Protein AF-A0A3F3I6U8-F1 (afdb_monomer_lite)

Structure (mmCIF, N/CA/C/O backbone):
data_AF-A0A3F3I6U8-F1
#
_entry.id   AF-A0A3F3I6U8-F1
#
loop_
_atom_site.group_PDB
_atom_site.id
_atom_site.type_symbol
_atom_site.label_atom_id
_atom_site.label_alt_id
_atom_site.label_comp_id
_atom_site.label_asym_id
_atom_site.label_entity_id
_atom_site.label_seq_id
_atom_site.pdbx_PDB_ins_code
_atom_site.Cartn_x
_atom_site.Cartn_y
_atom_site.Cartn_z
_atom_site.occupancy
_atom_site.B_iso_or_equiv
_atom_site.auth_seq_id
_atom_site.auth_comp_id
_atom_site.auth_asym_id
_atom_site.auth_atom_id
_atom_site.pdbx_PDB_model_num
ATOM 1 N N . MET A 1 1 ? 15.589 3.393 4.416 1.00 50.91 1 MET A N 1
ATOM 2 C CA . MET A 1 1 ? 14.785 2.159 4.565 1.00 50.91 1 MET A CA 1
ATOM 3 C C . MET A 1 1 ? 13.681 2.483 5.562 1.00 50.91 1 MET A C 1
ATOM 5 O O . MET A 1 1 ? 14.025 2.899 6.660 1.00 50.91 1 MET A O 1
ATOM 9 N N . LEU A 1 2 ? 12.398 2.435 5.183 1.00 61.88 2 LEU A N 1
ATOM 10 C CA . LEU A 1 2 ? 11.322 2.695 6.153 1.00 61.88 2 LEU A CA 1
ATOM 11 C C . LEU A 1 2 ? 11.394 1.645 7.277 1.00 61.88 2 LEU A C 1
ATOM 13 O O . LEU A 1 2 ? 11.693 0.483 6.975 1.00 61.88 2 LEU A O 1
ATOM 17 N N . PRO A 1 3 ? 11.159 2.022 8.548 1.00 68.69 3 PRO A N 1
ATOM 18 C CA . PRO A 1 3 ? 11.134 1.060 9.641 1.00 68.69 3 PRO A CA 1
ATOM 19 C C . PRO A 1 3 ? 10.100 -0.023 9.329 1.00 68.69 3 PRO A C 1
ATOM 21 O O . PRO A 1 3 ? 9.019 0.260 8.802 1.00 68.69 3 PRO A O 1
ATOM 24 N N . LYS A 1 4 ? 10.447 -1.284 9.610 1.00 73.81 4 LYS A N 1
ATOM 25 C CA . LYS A 1 4 ? 9.502 -2.390 9.445 1.00 73.81 4 LYS A CA 1
ATOM 26 C C . LYS A 1 4 ? 8.290 -2.079 10.319 1.00 73.81 4 LYS A C 1
ATOM 28 O O . LYS A 1 4 ? 8.456 -1.858 11.510 1.00 73.81 4 LYS A O 1
ATOM 33 N N . ARG A 1 5 ? 7.092 -2.062 9.729 1.00 79.81 5 ARG A N 1
ATOM 34 C CA . ARG A 1 5 ? 5.825 -1.901 10.459 1.00 79.81 5 ARG A CA 1
ATOM 35 C C . ARG A 1 5 ? 5.511 -3.187 11.226 1.00 79.81 5 ARG A C 1
ATOM 37 O O . ARG A 1 5 ? 4.661 -3.982 10.828 1.00 79.81 5 ARG A O 1
ATOM 44 N N . ASP A 1 6 ? 6.302 -3.450 12.256 1.00 83.50 6 ASP A N 1
ATOM 45 C CA . ASP A 1 6 ? 6.149 -4.573 13.166 1.00 83.50 6 ASP A CA 1
ATOM 46 C C . ASP A 1 6 ? 5.147 -4.237 14.281 1.00 83.50 6 ASP A C 1
ATOM 48 O O . ASP A 1 6 ? 4.680 -3.106 14.419 1.00 83.50 6 ASP A O 1
ATOM 52 N N . LEU A 1 7 ? 4.786 -5.236 15.087 1.00 84.38 7 LEU A N 1
ATOM 53 C CA . LEU A 1 7 ? 3.811 -5.043 16.163 1.00 84.38 7 LEU A CA 1
ATOM 54 C C . LEU A 1 7 ? 4.282 -4.027 17.212 1.00 84.38 7 LEU A C 1
ATOM 56 O O . LEU A 1 7 ? 3.441 -3.392 17.841 1.00 84.38 7 LEU A O 1
ATOM 60 N N . ASN A 1 8 ? 5.592 -3.864 17.420 1.00 85.88 8 ASN A N 1
ATOM 61 C CA . ASN A 1 8 ? 6.096 -2.886 18.383 1.00 85.88 8 ASN A CA 1
ATOM 62 C C . ASN A 1 8 ? 5.967 -1.463 17.847 1.00 85.88 8 ASN A C 1
ATOM 64 O O . ASN A 1 8 ? 5.520 -0.594 18.589 1.00 85.88 8 ASN A O 1
ATOM 68 N N . PHE A 1 9 ? 6.252 -1.252 16.558 1.00 86.06 9 PHE A N 1
ATOM 69 C CA . PHE A 1 9 ? 5.999 0.019 15.886 1.00 86.06 9 PHE A CA 1
ATOM 70 C C . PHE A 1 9 ? 4.520 0.429 15.978 1.00 86.06 9 PHE A C 1
ATOM 72 O O . PHE A 1 9 ? 4.214 1.534 16.418 1.00 86.06 9 PHE A O 1
ATOM 79 N N . ILE A 1 10 ? 3.598 -0.483 15.644 1.00 86.44 10 ILE A N 1
ATOM 80 C CA . ILE A 1 10 ? 2.147 -0.205 15.608 1.00 86.44 10 ILE A CA 1
ATOM 81 C C . ILE A 1 10 ? 1.604 0.177 16.991 1.00 86.44 10 ILE A C 1
ATOM 83 O O . ILE A 1 10 ? 0.779 1.081 17.105 1.00 86.44 10 ILE A O 1
ATOM 87 N N . LYS A 1 11 ? 2.101 -0.457 18.060 1.00 85.94 11 LYS A N 1
ATOM 88 C CA . LYS A 1 11 ? 1.688 -0.152 19.441 1.00 85.94 11 LYS A CA 1
ATOM 89 C C . LYS A 1 11 ? 1.969 1.292 19.854 1.00 85.94 11 LYS A C 1
ATOM 91 O O . LYS A 1 11 ? 1.230 1.822 20.691 1.00 85.94 11 LYS A O 1
ATOM 96 N N . THR A 1 12 ? 3.049 1.868 19.325 1.00 85.88 12 THR A N 1
ATOM 97 C CA . THR A 1 12 ? 3.542 3.219 19.636 1.00 85.88 12 THR A CA 1
ATOM 98 C C . THR A 1 12 ? 3.125 4.271 18.610 1.00 85.88 12 THR A C 1
ATOM 100 O O . THR A 1 12 ? 3.311 5.458 18.856 1.00 85.88 12 THR A O 1
ATOM 103 N N . ASP A 1 13 ? 2.582 3.848 17.468 1.00 87.62 13 ASP A N 1
ATOM 104 C CA . ASP A 1 13 ? 2.216 4.729 16.362 1.00 87.62 13 ASP A CA 1
ATOM 105 C C . ASP A 1 13 ? 0.889 5.464 16.655 1.00 87.62 13 ASP A C 1
ATOM 107 O O . ASP A 1 13 ? -0.142 4.809 16.857 1.00 87.62 13 ASP A O 1
ATOM 111 N N . PRO A 1 14 ? 0.872 6.814 16.675 1.00 88.38 14 PRO A N 1
ATOM 112 C CA . PRO A 1 14 ? -0.353 7.586 16.881 1.00 88.38 14 PRO A CA 1
ATOM 113 C C . PRO A 1 14 ? -1.364 7.442 15.732 1.00 88.38 14 PRO A C 1
ATOM 115 O O . PRO A 1 14 ? -2.539 7.753 15.922 1.00 88.38 14 PRO A O 1
ATOM 118 N N . GLU A 1 15 ? -0.955 6.950 14.557 1.00 89.62 15 GLU A N 1
ATOM 119 C CA . GLU A 1 15 ? -1.839 6.767 13.395 1.00 89.62 15 GLU A CA 1
ATOM 120 C C . GLU A 1 15 ? -2.591 5.419 13.400 1.00 89.62 15 GLU A C 1
ATOM 122 O O . GLU A 1 15 ? -3.492 5.191 12.580 1.00 89.62 15 GLU A O 1
ATOM 127 N N . THR A 1 16 ? -2.279 4.520 14.340 1.00 90.00 16 THR A N 1
ATOM 128 C CA . THR A 1 16 ? -2.935 3.208 14.468 1.00 90.00 16 THR A CA 1
ATOM 129 C C . THR A 1 16 ? -4.460 3.315 14.630 1.00 90.00 16 THR A C 1
ATOM 131 O O . THR A 1 16 ? -5.168 2.648 13.869 1.00 90.00 16 THR A O 1
ATOM 134 N N . PRO A 1 17 ? -5.016 4.181 15.505 1.00 90.94 17 PRO A N 1
ATOM 135 C CA . PRO A 1 17 ? -6.467 4.348 15.629 1.00 90.94 17 PRO A CA 1
ATOM 136 C C . PRO A 1 17 ? -7.127 4.881 14.352 1.00 90.94 17 PRO A C 1
ATOM 138 O O . PRO A 1 17 ? -8.212 4.435 13.980 1.00 90.94 17 PRO A O 1
ATOM 141 N N . LYS A 1 18 ? -6.460 5.794 13.628 1.00 93.25 18 LYS A N 1
ATOM 142 C CA . LYS A 1 18 ? -6.955 6.281 12.331 1.00 93.25 18 LYS A CA 1
ATOM 143 C C . LYS A 1 18 ? -7.021 5.136 11.322 1.00 93.25 18 LYS A C 1
ATOM 145 O O . LYS A 1 18 ? -8.014 5.002 10.616 1.00 93.25 18 LYS A O 1
ATOM 150 N N . THR A 1 19 ? -6.003 4.277 11.288 1.00 93.56 19 THR A N 1
ATOM 151 C CA . THR A 1 19 ? -5.976 3.108 10.395 1.00 93.56 19 THR A CA 1
ATOM 152 C C . THR A 1 19 ? -7.092 2.117 10.728 1.00 93.56 19 THR A C 1
ATOM 154 O O . THR A 1 19 ? -7.767 1.635 9.822 1.00 93.56 19 THR A O 1
ATOM 157 N N . GLN A 1 20 ? -7.346 1.859 12.014 1.00 93.75 20 GLN A N 1
ATOM 158 C CA . GLN A 1 20 ? -8.480 1.037 12.456 1.00 93.75 20 GLN A CA 1
ATOM 159 C C . GLN A 1 20 ? -9.812 1.627 11.982 1.00 93.75 20 GLN A C 1
ATOM 161 O O . GLN A 1 20 ? -10.639 0.907 11.425 1.00 93.75 20 GLN A O 1
ATOM 166 N N . LEU A 1 21 ? -9.993 2.943 12.127 1.00 94.38 21 LEU A N 1
ATOM 167 C CA . LEU A 1 21 ? -11.195 3.628 11.658 1.00 94.38 21 LEU A CA 1
ATOM 168 C C . LEU A 1 21 ? -11.347 3.544 10.134 1.00 94.38 21 LEU A C 1
ATOM 170 O O . LEU A 1 21 ? -12.452 3.309 9.654 1.00 94.38 21 LEU A O 1
ATOM 174 N N . VAL A 1 22 ? -10.262 3.689 9.369 1.00 95.50 22 VAL A N 1
ATOM 175 C CA . VAL A 1 22 ? -10.278 3.533 7.904 1.00 95.50 22 VAL A CA 1
ATOM 176 C C . VAL A 1 22 ? -10.698 2.118 7.503 1.00 95.50 22 VAL A C 1
ATOM 178 O O . VAL A 1 22 ? -11.512 1.978 6.595 1.00 95.50 22 VAL A O 1
ATOM 181 N N . ILE A 1 23 ? -10.212 1.080 8.192 1.00 94.88 23 ILE A N 1
ATOM 182 C CA . ILE A 1 23 ? -10.617 -0.314 7.939 1.00 94.88 23 ILE A CA 1
ATOM 183 C C . ILE A 1 23 ? -12.121 -0.491 8.191 1.00 94.88 23 ILE A C 1
ATOM 185 O O . ILE A 1 23 ? -12.830 -1.015 7.333 1.00 94.88 23 ILE A O 1
ATOM 189 N N . VAL A 1 24 ? -12.621 -0.015 9.335 1.00 95.81 24 VAL A N 1
ATOM 190 C CA . VAL A 1 24 ? -14.051 -0.093 9.685 1.00 95.81 24 VAL A CA 1
ATOM 191 C C . VAL A 1 24 ? -14.901 0.687 8.681 1.00 95.81 24 VAL A C 1
ATOM 193 O O . VAL A 1 24 ? -15.898 0.174 8.182 1.00 95.81 24 VAL A O 1
ATOM 196 N N . THR A 1 25 ? -14.476 1.898 8.324 1.00 95.75 25 THR A N 1
ATOM 197 C CA . THR A 1 25 ? -15.174 2.753 7.355 1.00 95.75 25 THR A CA 1
ATOM 198 C C . THR A 1 25 ? -15.201 2.103 5.975 1.00 95.75 25 THR A C 1
ATOM 200 O O . THR A 1 25 ? -16.243 2.084 5.331 1.00 95.75 25 THR A O 1
ATOM 203 N N . GLY A 1 26 ? -14.088 1.512 5.534 1.00 94.88 26 GLY A N 1
ATOM 204 C CA . GLY A 1 26 ? -14.013 0.782 4.271 1.00 94.88 26 GLY A CA 1
ATOM 205 C C . GLY A 1 26 ? -14.980 -0.402 4.222 1.00 94.88 26 GLY A C 1
ATOM 206 O O . GLY A 1 26 ? -15.691 -0.563 3.233 1.00 94.88 26 GLY A O 1
ATOM 207 N N . LEU A 1 27 ? -15.074 -1.185 5.303 1.00 94.94 27 LEU A N 1
ATOM 208 C CA . LEU A 1 27 ? -16.040 -2.284 5.402 1.00 94.94 27 LEU A CA 1
ATOM 209 C C . LEU A 1 27 ? -17.492 -1.791 5.366 1.00 94.94 27 LEU A C 1
ATOM 211 O O . LEU A 1 27 ? -18.324 -2.420 4.717 1.00 94.94 27 LEU A O 1
ATOM 215 N N . LEU A 1 28 ? -17.796 -0.655 5.999 1.00 95.31 28 LEU A N 1
ATOM 216 C CA . LEU A 1 28 ? -19.128 -0.045 5.935 1.00 95.31 28 LEU A CA 1
ATOM 217 C C . LEU A 1 28 ? -19.469 0.471 4.533 1.00 95.31 28 LEU A C 1
ATOM 219 O O . LEU A 1 28 ? -20.599 0.305 4.083 1.00 95.31 28 LEU A O 1
ATOM 223 N N . VAL A 1 29 ? -18.504 1.057 3.818 1.00 96.56 29 VAL A N 1
ATOM 224 C CA . VAL A 1 29 ? -18.696 1.466 2.417 1.00 96.56 29 VAL A CA 1
ATOM 225 C C . VAL A 1 29 ? -18.989 0.248 1.540 1.00 96.56 29 VAL A C 1
ATOM 227 O O . VAL A 1 29 ? -19.900 0.297 0.719 1.00 96.56 29 VAL A O 1
ATOM 230 N N . ILE A 1 30 ? -18.275 -0.863 1.746 1.00 95.06 30 ILE A N 1
ATOM 231 C CA . ILE A 1 30 ? -18.553 -2.131 1.057 1.00 95.06 30 ILE A CA 1
ATOM 232 C C . ILE A 1 30 ? -19.970 -2.613 1.399 1.00 95.06 30 ILE A C 1
ATOM 234 O O . ILE A 1 30 ? -20.745 -2.887 0.488 1.00 95.06 30 ILE A O 1
ATOM 238 N N . ALA A 1 31 ? -20.349 -2.629 2.679 1.00 95.06 31 ALA A N 1
ATOM 239 C CA . ALA A 1 31 ? -21.701 -2.997 3.102 1.00 95.06 31 ALA A CA 1
ATOM 240 C C . ALA A 1 31 ? -22.779 -2.156 2.395 1.00 95.06 31 ALA A C 1
ATOM 242 O O . ALA A 1 31 ? -23.771 -2.696 1.914 1.00 95.06 31 ALA A O 1
ATOM 243 N N . ALA A 1 32 ? -22.556 -0.844 2.264 1.00 94.06 32 ALA A N 1
ATOM 244 C CA . ALA A 1 32 ? -23.485 0.070 1.607 1.00 94.06 32 ALA A CA 1
ATOM 245 C C . ALA A 1 32 ? -23.592 -0.158 0.088 1.00 94.06 32 ALA A C 1
ATOM 247 O O . ALA A 1 32 ? -24.684 -0.055 -0.469 1.00 94.06 32 ALA A O 1
ATOM 248 N N . ILE A 1 33 ? -22.485 -0.481 -0.588 1.00 96.56 33 ILE A N 1
ATOM 249 C CA . ILE A 1 33 ? -22.481 -0.755 -2.035 1.00 96.56 33 ILE A CA 1
ATOM 250 C C . ILE A 1 33 ? -23.193 -2.076 -2.339 1.00 96.56 33 ILE A C 1
ATOM 252 O O . ILE A 1 33 ? -23.998 -2.139 -3.264 1.00 96.56 33 ILE A O 1
ATOM 256 N N . PHE A 1 34 ? -22.903 -3.120 -1.562 1.00 94.56 34 PHE A N 1
ATOM 257 C CA . PHE A 1 34 ? -23.463 -4.455 -1.780 1.00 94.56 34 PHE A CA 1
ATOM 258 C C . PHE A 1 34 ? -24.830 -4.659 -1.113 1.00 94.56 34 PHE A C 1
ATOM 260 O O . PHE A 1 34 ? -25.457 -5.686 -1.354 1.00 94.56 34 PHE A O 1
ATOM 267 N N . GLN A 1 35 ? -25.301 -3.686 -0.318 1.00 91.81 35 GLN A N 1
ATOM 268 C CA . GLN A 1 35 ? -26.544 -3.755 0.465 1.00 91.81 35 GLN A CA 1
ATOM 269 C C . GLN A 1 35 ? -26.618 -5.022 1.343 1.00 91.81 35 GLN A C 1
ATOM 271 O O . GLN A 1 35 ? -27.695 -5.548 1.606 1.00 91.81 35 GLN A O 1
ATOM 276 N N . ASP A 1 36 ? -25.460 -5.523 1.780 1.00 90.75 36 ASP A N 1
ATOM 277 C CA . ASP A 1 36 ? -25.336 -6.749 2.566 1.00 90.75 36 ASP A CA 1
ATOM 278 C C . ASP A 1 36 ? -24.989 -6.400 4.018 1.00 90.75 36 ASP A C 1
ATOM 280 O O . ASP A 1 36 ? -23.914 -5.875 4.336 1.00 90.75 36 ASP A O 1
ATOM 284 N N . GLU A 1 37 ? -25.931 -6.714 4.907 1.00 90.38 37 GLU A N 1
ATOM 285 C CA . GLU A 1 37 ? -25.856 -6.453 6.343 1.00 90.38 37 GLU A CA 1
ATOM 286 C C . GLU A 1 37 ? -24.714 -7.223 7.022 1.00 90.38 37 GLU A C 1
ATOM 288 O O . GLU A 1 37 ? -24.186 -6.782 8.045 1.00 90.38 37 GLU A O 1
ATOM 293 N N . THR A 1 38 ? -24.259 -8.334 6.432 1.00 92.44 38 THR A N 1
ATOM 294 C CA . THR A 1 38 ? -23.158 -9.153 6.958 1.00 92.44 38 THR A CA 1
ATOM 295 C C . THR A 1 38 ? -21.884 -8.325 7.114 1.00 92.44 38 THR A C 1
ATOM 297 O O . THR A 1 38 ? -21.226 -8.377 8.156 1.00 92.44 38 THR A O 1
ATOM 300 N N . PHE A 1 39 ? -21.550 -7.500 6.116 1.00 91.75 39 PHE A N 1
ATOM 301 C CA . PHE A 1 39 ? -20.375 -6.627 6.176 1.00 91.75 39 PHE A CA 1
ATOM 302 C C . PHE A 1 39 ? -20.522 -5.535 7.237 1.00 91.75 39 PHE A C 1
ATOM 304 O O . PHE A 1 39 ? -19.534 -5.182 7.882 1.00 91.75 39 PHE A O 1
ATOM 311 N N . ALA A 1 40 ? -21.742 -5.041 7.464 1.00 92.69 40 ALA A N 1
ATOM 312 C CA . ALA A 1 40 ? -22.013 -4.068 8.516 1.00 92.69 40 ALA A CA 1
ATOM 313 C C . ALA A 1 40 ? -21.818 -4.684 9.912 1.00 92.69 40 ALA A C 1
ATOM 315 O O . ALA A 1 40 ? -21.149 -4.084 10.756 1.00 92.69 40 ALA A O 1
ATOM 316 N N . TYR A 1 41 ? -22.305 -5.910 10.141 1.00 94.38 41 TYR A N 1
ATOM 317 C CA . TYR A 1 41 ? -22.060 -6.638 11.390 1.00 94.38 41 TYR A CA 1
ATOM 318 C C . TYR A 1 41 ? -20.571 -6.938 11.606 1.00 94.38 41 TYR A C 1
ATOM 320 O O . TYR A 1 41 ? -20.062 -6.748 12.711 1.00 94.38 41 TYR A O 1
ATOM 328 N N . ILE A 1 42 ? -19.841 -7.337 10.558 1.00 94.88 42 ILE A N 1
ATOM 329 C CA . ILE A 1 42 ? -18.387 -7.554 10.631 1.00 94.88 42 ILE A CA 1
ATOM 330 C C . ILE A 1 42 ? -17.659 -6.249 10.984 1.00 94.88 42 ILE A C 1
ATOM 332 O O . ILE A 1 42 ? -16.807 -6.249 11.873 1.00 94.88 42 ILE A O 1
ATOM 336 N N . ALA A 1 43 ? -18.006 -5.134 10.334 1.00 94.19 43 ALA A N 1
ATOM 337 C CA . ALA A 1 43 ? -17.421 -3.825 10.618 1.00 94.19 43 ALA A CA 1
ATOM 338 C C . ALA A 1 43 ? -17.674 -3.393 12.070 1.00 94.19 43 ALA A C 1
ATOM 340 O O . ALA A 1 43 ? -16.755 -2.919 12.740 1.00 94.19 43 ALA A O 1
ATOM 341 N N . LEU A 1 44 ? -18.895 -3.616 12.570 1.00 94.31 44 LEU A N 1
ATOM 342 C CA . LEU A 1 44 ? -19.274 -3.337 13.952 1.00 94.31 44 LEU A CA 1
ATOM 343 C C . LEU A 1 44 ? -18.429 -4.160 14.934 1.00 94.31 44 LEU A C 1
ATOM 345 O O . LEU A 1 44 ? -17.829 -3.595 15.846 1.00 94.31 44 LEU A O 1
ATOM 349 N N . ILE A 1 45 ? -18.333 -5.477 14.725 1.00 94.75 45 ILE A N 1
ATOM 350 C CA . ILE A 1 45 ? -17.543 -6.377 15.579 1.00 94.75 45 ILE A CA 1
ATOM 351 C C . ILE A 1 45 ? -16.070 -5.955 15.582 1.00 94.75 45 ILE A C 1
ATOM 353 O O . ILE A 1 45 ? -15.469 -5.821 16.646 1.00 94.75 45 ILE A O 1
ATOM 357 N N . ILE A 1 46 ? -15.490 -5.699 14.408 1.00 93.44 46 ILE A N 1
ATOM 358 C CA . ILE A 1 46 ? -14.088 -5.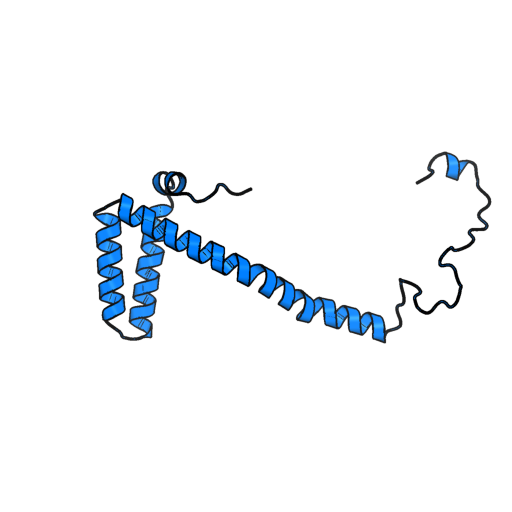282 14.272 1.00 93.44 46 ILE A CA 1
ATOM 359 C C . ILE A 1 46 ? -13.843 -3.938 14.963 1.00 93.44 46 ILE A C 1
ATOM 361 O O . ILE A 1 46 ? -12.842 -3.794 15.670 1.00 93.44 46 ILE A O 1
ATOM 365 N N . GLY A 1 47 ? -14.747 -2.970 14.798 1.00 93.75 47 GLY A N 1
ATOM 366 C CA . 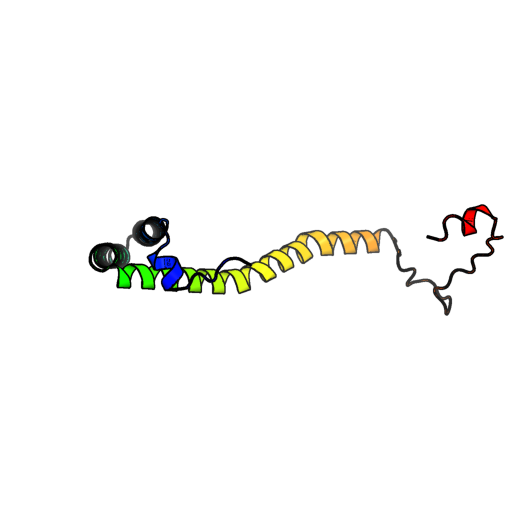GLY A 1 47 ? -14.650 -1.662 15.443 1.00 93.75 47 GLY A CA 1
ATOM 367 C C . GLY A 1 47 ? -14.717 -1.764 16.965 1.00 93.75 47 GLY A C 1
ATOM 368 O O . GLY A 1 47 ? -13.839 -1.247 17.657 1.00 93.75 47 GLY A O 1
ATOM 369 N N . VAL A 1 48 ? -15.698 -2.504 17.489 1.00 94.81 48 VAL A N 1
ATOM 370 C CA . VAL A 1 48 ? -15.860 -2.720 18.934 1.00 94.81 48 VAL A CA 1
ATOM 371 C C . VAL A 1 48 ? -14.652 -3.450 19.519 1.00 94.81 48 VAL A C 1
ATOM 373 O O . VAL A 1 48 ? -14.099 -2.998 20.519 1.00 94.81 48 VAL A O 1
ATOM 376 N N . LEU A 1 49 ? -14.187 -4.533 18.888 1.00 93.44 49 LEU A N 1
ATOM 377 C CA . LEU A 1 49 ? -13.023 -5.289 19.363 1.00 93.44 49 LEU A CA 1
ATOM 378 C C . LEU A 1 49 ? -11.730 -4.466 19.322 1.00 93.44 49 LEU A C 1
ATOM 380 O O . LEU A 1 49 ? -10.898 -4.604 20.218 1.00 93.44 49 LEU A O 1
ATOM 384 N N . SER A 1 50 ? -11.568 -3.599 18.318 1.00 90.62 50 SER A N 1
ATOM 385 C CA . SER A 1 50 ? -10.390 -2.729 18.200 1.00 90.62 50 SER A CA 1
ATOM 386 C C . SER A 1 50 ? -10.319 -1.698 19.328 1.00 90.62 50 SER A C 1
ATOM 388 O O . SER A 1 50 ? -9.231 -1.429 19.835 1.00 90.62 50 SER A O 1
ATOM 390 N N . ILE A 1 51 ? -11.469 -1.165 19.757 1.00 90.81 51 ILE A N 1
ATOM 391 C CA . ILE A 1 51 ? -11.561 -0.196 20.860 1.00 90.81 51 ILE A CA 1
ATOM 392 C C . ILE A 1 51 ? -11.463 -0.899 22.218 1.00 90.81 51 ILE A C 1
ATOM 394 O O . ILE A 1 51 ? -10.736 -0.445 23.100 1.00 90.81 51 ILE A O 1
ATOM 398 N N . ALA A 1 52 ? -12.173 -2.016 22.392 1.00 92.12 52 ALA A N 1
ATOM 399 C CA . ALA A 1 52 ? -12.231 -2.733 23.663 1.00 92.12 52 ALA A CA 1
ATOM 400 C C . ALA A 1 52 ? -10.898 -3.409 24.017 1.00 92.12 52 ALA A C 1
ATOM 402 O O . ALA A 1 52 ? -10.538 -3.498 25.190 1.00 92.12 52 ALA A O 1
ATOM 403 N N . ILE A 1 53 ? -10.163 -3.905 23.013 1.00 92.00 53 ILE A N 1
ATOM 404 C CA . ILE A 1 53 ? -8.961 -4.716 23.214 1.00 92.00 53 ILE A CA 1
ATOM 405 C C . ILE A 1 53 ? -7.832 -4.203 22.305 1.00 92.00 53 ILE A C 1
ATOM 407 O O . ILE A 1 53 ? -7.624 -4.690 21.192 1.00 92.00 53 ILE A O 1
ATOM 411 N N . LYS A 1 54 ? -7.022 -3.271 22.830 1.00 87.44 54 LYS A N 1
ATOM 412 C CA . LYS A 1 54 ? -5.865 -2.663 22.136 1.00 87.44 54 LYS A CA 1
ATOM 413 C C . LYS A 1 54 ? -4.966 -3.663 21.374 1.00 87.44 54 LYS A C 1
ATOM 415 O O . LYS A 1 54 ? -4.717 -3.433 20.192 1.00 87.44 54 LYS A O 1
ATOM 420 N N . PRO A 1 55 ? -4.530 -4.809 21.947 1.00 89.12 55 PRO A N 1
ATOM 421 C CA . PRO A 1 55 ? -3.670 -5.743 21.212 1.00 89.12 55 PRO A CA 1
ATOM 422 C C . PRO A 1 55 ? -4.361 -6.453 20.036 1.00 89.12 55 PRO A C 1
ATOM 424 O O . PRO A 1 55 ? -3.666 -6.946 19.148 1.00 89.12 55 PRO A O 1
ATOM 427 N N . ILE A 1 56 ? -5.697 -6.539 20.006 1.00 90.69 56 ILE A N 1
ATOM 428 C CA . ILE A 1 56 ? -6.434 -7.081 18.852 1.00 90.69 56 ILE A CA 1
ATOM 429 C C . ILE A 1 56 ? -6.445 -6.050 17.726 1.00 90.69 56 ILE A C 1
ATOM 431 O O . ILE A 1 56 ? -6.087 -6.390 16.598 1.00 90.69 56 ILE A O 1
ATOM 435 N N . GLY A 1 57 ? -6.759 -4.793 18.045 1.00 89.69 57 GLY A N 1
ATOM 436 C CA . GLY A 1 57 ? -6.698 -3.691 17.086 1.00 89.69 57 GLY A CA 1
ATOM 437 C C . GLY A 1 57 ? -5.314 -3.551 16.439 1.00 89.69 57 GLY A C 1
ATOM 438 O O . GLY A 1 57 ? -5.210 -3.405 15.221 1.00 89.69 57 GLY A O 1
ATOM 439 N N . ASP A 1 58 ? -4.240 -3.676 17.226 1.00 91.62 58 ASP A N 1
ATOM 440 C CA . ASP A 1 58 ? -2.861 -3.617 16.719 1.00 91.62 58 ASP A CA 1
ATOM 441 C C . ASP A 1 58 ? -2.552 -4.772 15.744 1.00 91.62 58 ASP A C 1
ATOM 443 O O . ASP A 1 58 ? -1.887 -4.582 14.723 1.00 91.62 58 ASP A O 1
ATOM 447 N N . ARG A 1 59 ? -3.064 -5.982 16.016 1.00 92.19 59 ARG A N 1
ATOM 448 C CA . ARG A 1 59 ? -2.893 -7.147 15.127 1.00 92.19 59 ARG A CA 1
ATOM 449 C C . ARG A 1 59 ? -3.680 -7.016 13.827 1.00 92.19 59 ARG A C 1
ATOM 451 O O . ARG A 1 59 ? -3.183 -7.444 12.788 1.00 92.19 59 ARG A O 1
ATOM 458 N N . ILE A 1 60 ? -4.873 -6.423 13.871 1.00 92.94 60 ILE A N 1
ATOM 459 C CA . ILE A 1 60 ? -5.679 -6.150 12.673 1.00 92.94 60 ILE A CA 1
ATOM 460 C C . ILE A 1 60 ? -4.924 -5.186 11.752 1.00 92.94 60 ILE A C 1
ATOM 462 O O . ILE A 1 60 ? -4.755 -5.472 10.567 1.00 92.94 60 ILE A O 1
ATOM 466 N N . VAL A 1 61 ? -4.391 -4.093 12.306 1.00 93.50 61 VAL A N 1
ATOM 467 C CA . VAL A 1 61 ? -3.580 -3.122 11.553 1.00 93.50 61 VAL A CA 1
ATOM 468 C C . VAL A 1 61 ? -2.308 -3.763 11.001 1.00 93.50 61 VAL A C 1
ATOM 470 O O . VAL A 1 61 ? -1.931 -3.519 9.855 1.00 93.50 61 VAL A O 1
ATOM 473 N N . TRP A 1 62 ? -1.666 -4.640 11.771 1.00 93.12 62 TRP A N 1
ATOM 474 C CA . TRP A 1 62 ? -0.513 -5.394 11.287 1.00 93.12 62 TRP A CA 1
ATOM 475 C C . TRP A 1 62 ? -0.860 -6.288 10.088 1.00 93.12 62 TRP A C 1
ATOM 477 O O . TRP A 1 62 ? -0.141 -6.277 9.086 1.00 93.12 62 TRP A O 1
ATOM 487 N N . GLY A 1 63 ? -1.979 -7.017 10.158 1.00 92.81 63 GLY A N 1
ATOM 488 C CA . GLY A 1 63 ? -2.483 -7.829 9.049 1.00 92.81 63 GLY A CA 1
ATOM 489 C C . GLY A 1 63 ? -2.797 -6.985 7.811 1.00 92.81 63 GLY A C 1
ATOM 490 O O . GLY A 1 63 ? -2.395 -7.339 6.702 1.00 92.81 63 GLY A O 1
ATOM 491 N N . TRP A 1 64 ? -3.420 -5.821 8.007 1.00 93.25 64 TRP A N 1
ATOM 492 C CA . TRP A 1 64 ? -3.684 -4.849 6.947 1.00 93.25 64 TRP A CA 1
ATOM 493 C C . TRP A 1 64 ? -2.398 -4.373 6.257 1.00 93.25 64 TRP A C 1
ATOM 495 O O . TRP A 1 64 ? -2.302 -4.393 5.029 1.00 93.25 64 TRP A O 1
ATOM 505 N N . TYR A 1 65 ? -1.362 -4.023 7.024 1.00 92.00 65 TYR A N 1
ATOM 506 C CA . TYR A 1 65 ? -0.072 -3.632 6.453 1.00 92.00 65 TYR A CA 1
ATOM 507 C C . TYR A 1 65 ? 0.630 -4.772 5.720 1.00 92.00 65 TYR A C 1
ATOM 509 O O . TYR A 1 65 ? 1.261 -4.528 4.692 1.00 92.00 65 TYR A O 1
ATOM 517 N N . LYS A 1 66 ? 0.501 -6.015 6.194 1.00 91.50 66 LYS A N 1
ATOM 518 C CA . LYS A 1 66 ? 1.037 -7.186 5.491 1.00 91.50 66 LYS A CA 1
ATOM 519 C C . LYS A 1 66 ? 0.352 -7.421 4.150 1.00 91.50 66 LYS A C 1
ATOM 521 O O . LYS A 1 66 ? 1.035 -7.712 3.169 1.00 91.50 66 LYS A O 1
ATOM 526 N N . LEU A 1 67 ? -0.966 -7.240 4.096 1.00 93.06 67 LEU A N 1
ATOM 527 C CA . LEU A 1 67 ? -1.728 -7.309 2.852 1.00 93.06 67 LEU A CA 1
ATOM 528 C C . LEU A 1 67 ? -1.293 -6.204 1.882 1.00 93.06 67 LEU A C 1
ATOM 530 O O . LEU A 1 67 ? -1.009 -6.493 0.721 1.00 93.06 67 LEU A O 1
ATOM 534 N N . ALA A 1 68 ? -1.156 -4.965 2.362 1.00 91.75 68 ALA A N 1
ATOM 535 C CA . ALA A 1 68 ? -0.678 -3.847 1.549 1.00 91.75 68 ALA A CA 1
ATOM 536 C C . ALA A 1 68 ? 0.751 -4.070 1.017 1.00 91.75 68 ALA A C 1
ATOM 538 O O . ALA A 1 68 ? 1.032 -3.767 -0.141 1.00 91.75 68 ALA A O 1
ATOM 539 N N . GLU A 1 69 ? 1.648 -4.644 1.828 1.00 91.06 69 GLU A N 1
ATOM 540 C CA . GLU A 1 69 ? 3.011 -5.003 1.412 1.00 91.06 69 GLU A CA 1
ATOM 541 C C . GLU A 1 69 ? 2.991 -6.049 0.287 1.00 91.06 69 GLU A C 1
ATOM 543 O O . GLU A 1 69 ? 3.697 -5.903 -0.713 1.00 91.06 69 GLU A O 1
ATOM 548 N N . LEU A 1 70 ? 2.168 -7.094 0.428 1.00 92.56 70 LEU A N 1
ATOM 549 C CA . LEU A 1 70 ? 2.027 -8.132 -0.591 1.00 92.56 70 LEU A CA 1
ATOM 550 C C . LEU A 1 70 ? 1.452 -7.565 -1.892 1.00 92.56 70 LEU A C 1
ATOM 552 O O . LEU A 1 70 ? 1.983 -7.840 -2.967 1.00 92.56 70 LEU A O 1
ATOM 556 N N . LEU A 1 71 ? 0.416 -6.731 -1.792 1.00 92.50 71 LEU A N 1
ATOM 557 C CA . LEU A 1 71 ? -0.190 -6.080 -2.947 1.00 92.50 71 LEU A CA 1
ATOM 558 C C . LEU A 1 71 ? 0.816 -5.158 -3.648 1.00 92.50 71 LEU A C 1
ATOM 560 O O . LEU A 1 71 ? 0.941 -5.206 -4.868 1.00 92.50 71 LEU A O 1
ATOM 564 N N . SER A 1 72 ? 1.597 -4.383 -2.891 1.00 91.94 72 SER A N 1
ATOM 565 C CA . SER A 1 72 ? 2.635 -3.501 -3.439 1.00 91.94 72 SER A CA 1
ATOM 566 C C . SER A 1 72 ? 3.730 -4.269 -4.185 1.00 91.94 72 SER A C 1
ATOM 568 O O . SER A 1 72 ? 4.173 -3.808 -5.237 1.00 91.94 72 SER A O 1
ATOM 570 N N . LYS A 1 73 ? 4.118 -5.466 -3.722 1.00 92.44 73 LYS A N 1
ATOM 571 C CA . LYS A 1 73 ? 5.084 -6.320 -4.441 1.00 92.44 73 LYS A CA 1
ATOM 572 C C . LYS A 1 73 ? 4.608 -6.723 -5.833 1.00 92.44 73 LYS A C 1
ATOM 574 O O . LYS A 1 73 ? 5.445 -6.909 -6.707 1.00 92.44 73 LYS A O 1
ATOM 579 N N . VAL A 1 74 ? 3.297 -6.849 -6.037 1.00 94.81 74 VAL A N 1
ATOM 580 C CA . VAL A 1 74 ? 2.706 -7.166 -7.345 1.00 94.81 74 VAL A CA 1
ATOM 581 C C . VAL A 1 74 ? 2.439 -5.892 -8.148 1.00 94.81 74 VAL A C 1
ATOM 583 O O . VAL A 1 74 ? 2.729 -5.839 -9.339 1.00 94.81 74 VAL A O 1
ATOM 586 N N . MET A 1 75 ? 1.935 -4.839 -7.502 1.00 95.12 75 MET A N 1
ATOM 587 C CA . MET A 1 75 ? 1.598 -3.580 -8.170 1.00 95.12 75 MET A CA 1
ATOM 588 C C . MET A 1 75 ? 2.826 -2.833 -8.689 1.00 95.12 75 MET A C 1
ATOM 590 O O . MET A 1 75 ? 2.772 -2.305 -9.792 1.00 95.12 75 MET A O 1
ATOM 594 N N . ASN A 1 76 ? 3.947 -2.817 -7.961 1.00 94.69 76 ASN A N 1
ATOM 595 C CA . ASN A 1 76 ? 5.163 -2.135 -8.417 1.00 94.69 76 ASN A CA 1
ATOM 596 C C . ASN A 1 76 ? 5.671 -2.639 -9.782 1.00 94.69 76 ASN A C 1
ATOM 598 O O . ASN A 1 76 ? 5.816 -1.817 -10.689 1.00 94.69 76 ASN A O 1
ATOM 602 N N . PRO A 1 77 ? 5.936 -3.948 -9.979 1.00 95.19 77 PRO A N 1
ATOM 603 C CA . PRO A 1 77 ? 6.359 -4.448 -11.283 1.00 95.19 77 PRO A CA 1
ATOM 604 C C . PRO A 1 77 ? 5.255 -4.325 -12.336 1.00 95.19 77 PRO A C 1
ATOM 606 O O . PRO A 1 77 ? 5.573 -4.120 -13.502 1.00 95.19 77 PRO A O 1
ATOM 609 N N . LEU A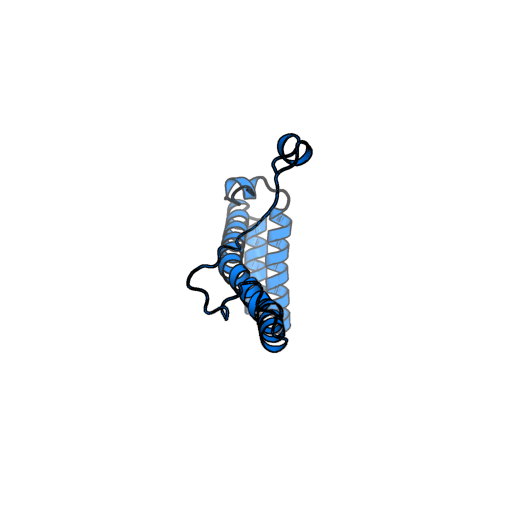 1 78 ? 3.975 -4.391 -11.951 1.00 96.94 78 LEU A N 1
ATOM 610 C CA . LEU A 1 78 ? 2.859 -4.209 -12.880 1.00 96.94 78 LEU A CA 1
ATOM 611 C C . LEU A 1 78 ? 2.792 -2.776 -13.425 1.00 96.94 78 LEU A C 1
ATOM 613 O O . LEU A 1 78 ? 2.696 -2.590 -14.634 1.00 96.94 78 LEU A O 1
ATOM 617 N N . ILE A 1 79 ? 2.909 -1.769 -12.556 1.00 96.31 79 ILE A N 1
ATOM 618 C CA . ILE A 1 79 ? 2.953 -0.355 -12.950 1.00 96.31 79 ILE A CA 1
ATOM 619 C C . ILE A 1 79 ? 4.188 -0.090 -13.811 1.00 96.31 79 ILE A C 1
ATOM 621 O O . ILE A 1 79 ? 4.069 0.538 -14.860 1.00 96.31 79 ILE A O 1
ATOM 625 N N . LEU A 1 80 ? 5.361 -0.593 -13.407 1.00 96.38 80 LEU A N 1
ATOM 626 C CA . LEU A 1 80 ? 6.596 -0.415 -14.171 1.00 96.38 80 LEU A CA 1
ATOM 627 C C . LEU A 1 80 ? 6.514 -1.086 -15.548 1.00 96.38 80 LEU A C 1
ATOM 629 O O . LEU A 1 80 ? 6.900 -0.484 -16.548 1.00 96.38 80 LEU A O 1
ATOM 633 N N . GLY A 1 81 ? 5.974 -2.305 -15.606 1.00 97.12 81 GLY A N 1
ATOM 634 C CA . GLY A 1 81 ? 5.727 -3.022 -16.852 1.00 97.12 81 GLY A CA 1
ATOM 635 C C . GLY A 1 81 ? 4.763 -2.260 -17.756 1.00 97.12 81 GLY A C 1
ATOM 636 O O . GLY A 1 81 ? 5.054 -2.067 -18.934 1.00 97.12 81 GLY A O 1
ATOM 637 N N . LEU A 1 82 ? 3.661 -1.745 -17.207 1.00 97.50 82 LEU A N 1
ATOM 638 C CA . LEU A 1 82 ? 2.707 -0.935 -17.961 1.00 97.50 82 LEU A CA 1
ATOM 639 C C . LEU A 1 82 ? 3.362 0.335 -18.520 1.00 97.50 82 LEU A C 1
ATOM 641 O O . LEU A 1 82 ? 3.191 0.637 -19.696 1.00 97.50 82 LEU A O 1
ATOM 645 N N . LEU A 1 83 ? 4.161 1.040 -17.716 1.00 97.19 83 LEU A N 1
ATOM 646 C CA . LEU A 1 83 ? 4.935 2.209 -18.149 1.00 97.19 83 LEU A CA 1
ATOM 647 C C . LEU A 1 83 ? 5.908 1.863 -19.283 1.00 97.19 83 LEU A C 1
ATOM 649 O O . LEU A 1 83 ? 6.001 2.589 -20.274 1.00 97.19 83 LEU A O 1
ATOM 653 N N . TYR A 1 84 ? 6.604 0.732 -19.164 1.00 97.00 84 TYR A N 1
ATOM 654 C CA . TYR A 1 84 ? 7.515 0.250 -20.194 1.00 97.00 84 TYR A CA 1
ATOM 655 C C . TYR A 1 84 ? 6.785 -0.033 -21.513 1.00 97.00 84 TYR A C 1
ATOM 657 O O . TYR A 1 84 ? 7.223 0.426 -22.567 1.00 97.00 84 TYR A O 1
ATOM 665 N N . PHE A 1 85 ? 5.663 -0.751 -21.477 1.00 96.56 85 PHE A N 1
ATOM 666 C CA . PHE A 1 85 ? 4.925 -1.095 -22.694 1.00 96.56 85 PHE A CA 1
ATOM 667 C C . PHE A 1 85 ? 4.168 0.088 -23.297 1.00 96.56 85 PHE A C 1
ATOM 669 O O . PHE A 1 85 ? 4.070 0.173 -24.518 1.00 96.56 85 PHE A O 1
ATOM 676 N N . LEU A 1 86 ? 3.663 1.011 -22.476 1.00 97.19 86 LEU A N 1
ATOM 677 C CA . LEU A 1 86 ? 2.857 2.138 -22.946 1.00 97.19 86 LEU A CA 1
ATOM 678 C C . LEU A 1 86 ? 3.698 3.319 -23.440 1.00 97.19 86 LEU A C 1
ATOM 680 O O . LEU A 1 86 ? 3.265 4.030 -24.340 1.00 97.19 86 LEU A O 1
ATOM 684 N N . PHE A 1 87 ? 4.889 3.533 -22.875 1.00 95.94 87 PHE A N 1
ATOM 685 C CA . PHE A 1 87 ? 5.739 4.674 -23.229 1.00 95.94 87 PHE A CA 1
ATOM 686 C C . PHE A 1 87 ? 7.061 4.236 -23.854 1.00 95.94 87 PHE A C 1
ATOM 688 O O . PHE A 1 87 ? 7.360 4.604 -24.987 1.00 95.94 87 PHE A O 1
ATOM 695 N N . ILE A 1 88 ? 7.855 3.425 -23.152 1.00 95.56 88 ILE A N 1
ATOM 696 C CA . ILE A 1 88 ? 9.226 3.112 -23.590 1.00 95.56 88 ILE A CA 1
ATOM 697 C C . ILE A 1 88 ? 9.220 2.293 -24.883 1.00 95.56 88 ILE A C 1
ATOM 699 O O . ILE A 1 88 ? 9.954 2.606 -25.816 1.00 95.56 88 ILE A O 1
ATOM 703 N N . THR A 1 89 ? 8.371 1.271 -24.962 1.00 95.88 89 THR A N 1
ATOM 704 C CA . THR A 1 89 ? 8.273 0.384 -26.125 1.00 95.88 89 THR A CA 1
ATOM 705 C C . THR A 1 89 ? 7.859 1.137 -27.392 1.00 95.88 89 THR A C 1
ATOM 707 O O . THR A 1 89 ? 8.584 1.028 -28.381 1.00 95.88 89 THR A O 1
ATOM 710 N N . PRO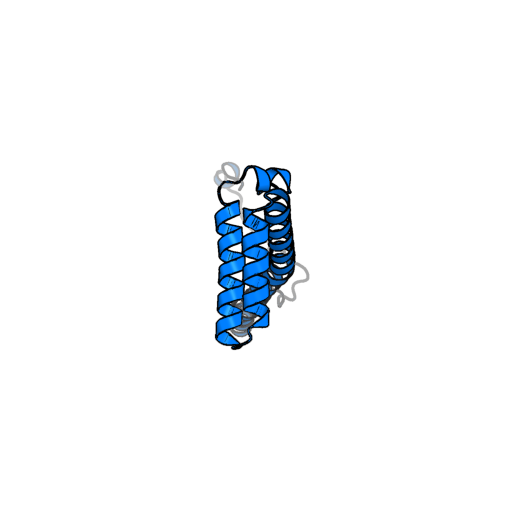 A 1 90 ? 6.775 1.939 -27.420 1.00 94.25 90 PRO A N 1
ATOM 711 C CA . PRO A 1 90 ? 6.422 2.683 -28.625 1.00 94.25 90 PRO A CA 1
ATOM 712 C C . PRO 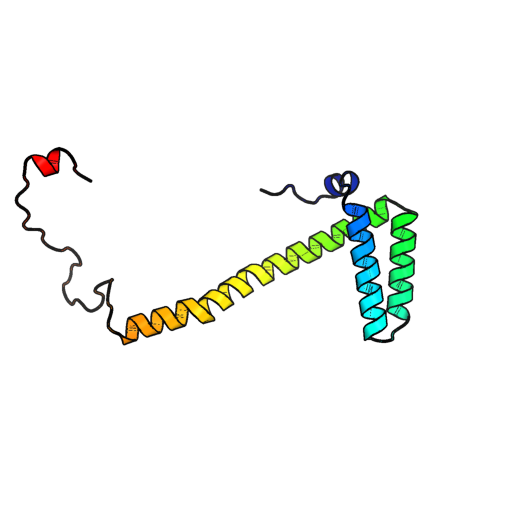A 1 90 ? 7.472 3.731 -28.987 1.00 94.25 90 PRO A C 1
ATOM 714 O O . PRO A 1 90 ? 7.780 3.875 -30.166 1.00 94.25 90 PRO A O 1
ATOM 717 N N . ILE A 1 91 ? 8.090 4.403 -28.009 1.00 93.94 91 ILE A N 1
ATOM 718 C CA . ILE A 1 91 ? 9.198 5.327 -28.284 1.00 93.94 91 ILE A CA 1
ATOM 719 C C . ILE A 1 91 ? 10.354 4.577 -28.958 1.00 93.94 91 ILE A C 1
ATOM 721 O O . ILE A 1 91 ? 10.820 4.997 -30.013 1.00 93.94 91 ILE A O 1
ATOM 725 N N . ALA A 1 92 ? 10.777 3.433 -28.417 1.00 91.12 92 ALA A N 1
ATOM 726 C CA . ALA A 1 92 ? 11.846 2.624 -29.000 1.00 91.12 92 ALA A CA 1
ATOM 727 C C . ALA A 1 92 ? 11.503 2.128 -30.418 1.00 91.12 92 ALA A C 1
ATOM 729 O O . ALA A 1 92 ? 12.363 2.135 -31.302 1.00 91.12 92 ALA A O 1
ATOM 730 N N . LEU A 1 93 ? 10.246 1.739 -30.662 1.00 91.62 93 LEU A N 1
ATOM 731 C CA . LEU A 1 93 ? 9.770 1.354 -31.994 1.00 91.62 93 LEU A CA 1
ATOM 732 C C . LEU A 1 93 ? 9.810 2.529 -32.976 1.00 91.62 93 LEU A C 1
ATOM 734 O O . LEU A 1 93 ? 10.267 2.349 -34.104 1.00 91.62 93 LEU A O 1
ATOM 738 N N . LEU A 1 94 ? 9.398 3.726 -32.551 1.00 92.06 94 LEU A N 1
ATOM 739 C CA . LEU A 1 94 ? 9.505 4.938 -33.363 1.00 92.06 94 LEU A CA 1
ATOM 740 C C . LEU A 1 94 ? 10.968 5.259 -33.678 1.00 92.06 94 LEU A C 1
ATOM 742 O O . LEU A 1 94 ? 11.300 5.453 -34.842 1.00 92.06 94 LEU A O 1
ATOM 746 N N . PHE A 1 95 ? 11.863 5.232 -32.686 1.00 88.81 95 PHE A N 1
ATOM 747 C CA . PHE A 1 95 ? 13.304 5.422 -32.900 1.00 88.81 95 PHE A CA 1
ATOM 748 C C . PHE A 1 95 ? 13.867 4.446 -33.940 1.00 88.81 95 PHE A C 1
ATOM 750 O O . PHE A 1 95 ? 14.626 4.850 -34.822 1.00 88.81 95 PHE A O 1
ATOM 757 N N . ARG A 1 96 ? 13.447 3.176 -33.878 1.00 84.94 96 ARG A N 1
ATOM 758 C CA . ARG A 1 96 ? 13.841 2.146 -34.844 1.00 84.94 96 ARG A CA 1
ATOM 759 C C . ARG A 1 96 ? 13.265 2.401 -36.240 1.00 84.94 96 ARG A C 1
ATOM 761 O O . ARG A 1 96 ? 13.957 2.137 -37.222 1.00 84.94 96 ARG A O 1
ATOM 768 N N . LEU A 1 97 ? 12.033 2.904 -36.338 1.00 88.31 97 LEU A N 1
ATOM 769 C CA . LEU A 1 97 ? 11.389 3.235 -37.612 1.00 88.31 97 LEU A CA 1
ATOM 770 C C . LEU A 1 97 ? 12.027 4.464 -38.275 1.00 88.31 97 LEU A C 1
ATOM 772 O O . LEU A 1 97 ? 12.267 4.445 -39.477 1.00 88.31 97 LEU A O 1
ATOM 776 N N . PHE A 1 98 ? 12.367 5.493 -37.494 1.00 88.06 98 PHE A N 1
ATOM 777 C CA . PHE A 1 98 ? 13.046 6.701 -37.976 1.00 88.06 98 PHE A CA 1
ATOM 778 C C . PHE A 1 98 ? 14.541 6.494 -38.277 1.00 88.06 98 PHE A C 1
ATOM 780 O O . PHE A 1 98 ? 15.229 7.439 -38.648 1.00 88.06 98 PHE A O 1
ATOM 787 N N . GLY A 1 99 ? 15.047 5.261 -38.167 1.00 74.12 99 GLY A N 1
ATOM 788 C CA . GLY A 1 99 ? 16.384 4.897 -38.635 1.00 74.12 99 GLY A CA 1
ATOM 789 C C . GLY A 1 99 ? 17.529 5.335 -37.724 1.00 74.12 99 GLY A C 1
ATOM 790 O O . GLY A 1 99 ? 18.685 5.204 -38.120 1.00 74.12 99 GLY A O 1
ATOM 791 N N . ASN A 1 100 ? 17.235 5.797 -36.507 1.00 72.12 100 ASN A N 1
ATOM 792 C CA . ASN A 1 100 ? 18.264 6.100 -35.522 1.00 72.12 100 ASN A CA 1
ATOM 793 C C . ASN A 1 100 ? 18.912 4.789 -35.055 1.00 72.12 100 ASN A C 1
ATOM 795 O O . ASN A 1 100 ? 18.291 3.996 -34.347 1.00 72.12 100 ASN A O 1
ATOM 799 N N . ASP A 1 101 ? 20.165 4.573 -35.457 1.00 73.75 101 ASP A N 1
ATOM 800 C CA . ASP A 1 101 ? 21.008 3.454 -35.025 1.00 73.75 101 ASP A CA 1
ATOM 801 C C . ASP A 1 101 ? 22.161 3.975 -34.147 1.00 73.75 101 ASP A C 1
ATOM 803 O O . ASP A 1 101 ? 23.311 4.022 -34.590 1.00 73.75 101 ASP A O 1
ATOM 807 N N . PRO A 1 102 ? 21.880 4.416 -32.903 1.00 72.06 102 PRO A N 1
ATOM 808 C CA . PRO A 1 102 ? 22.909 4.954 -32.012 1.00 72.06 102 PRO A CA 1
ATOM 809 C C . PRO A 1 102 ? 23.981 3.917 -31.658 1.00 72.06 102 PRO A C 1
ATOM 811 O O . PRO A 1 102 ? 25.099 4.280 -31.309 1.00 72.06 102 PRO A O 1
ATOM 814 N N . LEU A 1 103 ? 23.646 2.628 -31.755 1.00 71.94 103 LEU A N 1
ATOM 815 C CA . LEU A 1 103 ? 24.555 1.521 -31.476 1.00 71.94 103 LEU A CA 1
ATOM 816 C C . LEU A 1 103 ? 25.299 1.032 -32.727 1.00 71.94 103 LEU A C 1
ATOM 818 O O . LEU A 1 103 ? 26.098 0.106 -32.614 1.00 71.94 103 LEU A O 1
ATOM 822 N N . ARG A 1 104 ? 25.054 1.644 -33.897 1.00 73.50 104 ARG A N 1
ATOM 823 C CA . ARG A 1 104 ? 25.674 1.298 -35.187 1.00 73.50 104 ARG A CA 1
ATOM 824 C C . ARG A 1 104 ? 25.637 -0.203 -35.476 1.00 73.50 104 ARG A C 1
ATOM 826 O O . ARG A 1 104 ? 26.566 -0.760 -36.051 1.00 73.50 104 ARG A O 1
ATOM 833 N N . LEU A 1 105 ? 24.551 -0.865 -35.085 1.00 72.19 105 LEU A N 1
ATOM 834 C CA . LEU A 1 105 ? 24.391 -2.314 -35.213 1.00 72.19 105 LEU A CA 1
ATOM 835 C C . LEU A 1 105 ? 24.345 -2.769 -36.676 1.00 72.19 105 LEU A C 1
ATOM 837 O O . LEU A 1 105 ? 24.579 -3.939 -36.963 1.00 72.19 105 LEU A O 1
ATOM 841 N N . LYS A 1 106 ? 24.028 -1.858 -37.601 1.00 70.62 106 LYS A N 1
ATOM 842 C CA . LYS A 1 106 ? 24.066 -2.108 -39.048 1.00 70.62 106 LYS A CA 1
ATOM 843 C C . LYS A 1 106 ? 25.449 -1.888 -39.676 1.00 70.62 106 LYS A C 1
ATOM 845 O O . LYS A 1 106 ? 25.586 -2.094 -40.882 1.00 70.62 106 LYS A O 1
ATOM 850 N N . ASP A 1 107 ? 26.450 -1.447 -38.914 1.00 73.38 107 ASP A N 1
ATOM 851 C CA . ASP A 1 107 ? 27.808 -1.245 -39.421 1.00 73.38 107 ASP A CA 1
ATOM 852 C C . ASP A 1 107 ? 28.496 -2.611 -39.594 1.00 73.38 107 ASP A C 1
ATOM 854 O O . ASP A 1 107 ? 28.740 -3.330 -38.630 1.00 73.38 107 ASP A O 1
ATOM 858 N N . ASN A 1 108 ? 28.800 -2.992 -40.839 1.00 67.44 108 ASN A N 1
ATOM 859 C CA . ASN A 1 108 ? 29.459 -4.266 -41.182 1.00 67.44 108 ASN A CA 1
ATOM 860 C C . ASN A 1 108 ? 30.981 -4.243 -40.943 1.00 67.44 108 ASN A C 1
ATOM 862 O O . ASN A 1 108 ? 31.708 -5.128 -41.400 1.00 67.44 108 ASN A O 1
ATOM 866 N N . LYS A 1 109 ? 31.496 -3.223 -40.253 1.00 69.88 109 LYS A N 1
ATOM 867 C CA . LYS A 1 109 ? 32.884 -3.204 -39.799 1.00 69.88 109 LYS A CA 1
ATOM 868 C C . LYS A 1 109 ? 33.034 -4.256 -38.704 1.00 69.88 109 LYS A C 1
ATOM 870 O O . LYS A 1 109 ? 32.301 -4.243 -37.724 1.00 69.88 109 LYS A O 1
ATOM 875 N N . GLY A 1 110 ? 34.027 -5.140 -38.820 1.00 76.25 110 GLY A N 1
ATOM 876 C CA . GLY A 1 110 ? 34.346 -6.144 -37.788 1.00 76.25 110 GLY A CA 1
ATOM 877 C C . GLY A 1 110 ? 34.805 -5.559 -36.440 1.00 76.25 110 GLY A C 1
ATOM 878 O O . GLY A 1 110 ? 35.305 -6.290 -35.592 1.00 76.25 110 GLY A O 1
ATOM 879 N N . SER A 1 111 ? 34.685 -4.243 -36.257 1.00 77.75 111 SER A N 1
ATOM 880 C CA . SER A 1 111 ? 35.097 -3.482 -35.091 1.00 77.75 111 SER A CA 1
ATOM 881 C C . SER A 1 111 ? 34.238 -2.221 -34.968 1.00 77.75 111 SER A C 1
ATOM 883 O O . SER A 1 111 ? 34.043 -1.506 -35.950 1.00 77.75 111 SER A O 1
ATOM 885 N N . LEU A 1 112 ? 33.772 -1.932 -33.750 1.00 78.81 112 LEU A N 1
ATOM 886 C CA . LEU A 1 112 ? 33.111 -0.669 -33.393 1.00 78.81 112 LEU A CA 1
ATOM 887 C C . LEU A 1 112 ? 34.119 0.436 -33.029 1.00 78.81 112 LEU A C 1
ATOM 889 O O . LEU A 1 112 ? 33.714 1.551 -32.702 1.00 78.81 112 LEU A O 1
ATOM 893 N N . TYR A 1 113 ? 35.425 0.136 -33.052 1.00 80.88 113 TYR A N 1
ATOM 894 C CA . TYR A 1 113 ? 36.455 1.141 -32.818 1.00 80.88 113 TYR A CA 1
ATOM 895 C C . TYR A 1 113 ? 36.496 2.129 -33.984 1.00 80.88 113 TYR A C 1
ATOM 897 O O . TYR A 1 113 ? 36.756 1.766 -35.131 1.00 80.88 113 TYR A O 1
ATOM 905 N N . GLU A 1 114 ? 36.276 3.398 -33.664 1.00 74.75 114 GLU A N 1
ATOM 906 C CA . GLU A 1 114 ? 36.564 4.513 -34.557 1.00 74.75 114 GLU A CA 1
ATOM 907 C C . GLU A 1 114 ? 38.048 4.853 -34.436 1.00 74.75 114 GLU A C 1
ATOM 909 O O . GLU A 1 114 ? 38.530 5.164 -33.344 1.00 74.75 114 GLU A O 1
ATOM 914 N N . ILE A 1 115 ? 38.778 4.790 -35.550 1.00 76.06 115 ILE A N 1
ATOM 915 C CA . ILE A 1 115 ? 40.154 5.284 -35.602 1.00 76.06 115 ILE A CA 1
ATOM 916 C C . ILE A 1 115 ? 40.073 6.805 -35.465 1.00 76.06 115 ILE A C 1
ATOM 918 O O . ILE A 1 115 ? 39.543 7.485 -36.342 1.00 76.06 115 ILE A O 1
ATOM 922 N N . ARG A 1 116 ? 40.541 7.331 -34.331 1.00 74.88 116 ARG A N 1
ATOM 923 C CA . ARG A 1 116 ? 40.675 8.771 -34.118 1.00 74.88 116 ARG A CA 1
ATOM 924 C C . ARG A 1 116 ? 42.088 9.181 -34.502 1.00 74.88 116 ARG A C 1
ATOM 926 O O . ARG A 1 116 ? 42.996 9.064 -33.685 1.00 74.88 116 ARG A O 1
ATOM 933 N N . ASP A 1 117 ? 42.253 9.689 -35.718 1.00 74.88 117 ASP A N 1
ATOM 934 C CA . ASP A 1 117 ? 43.485 10.362 -36.144 1.00 74.88 117 ASP A CA 1
ATOM 935 C C . ASP A 1 117 ? 43.517 11.783 -35.560 1.00 74.88 117 ASP A C 1
ATOM 937 O O . ASP A 1 117 ? 43.422 12.787 -36.264 1.00 74.88 117 ASP A O 1
ATOM 941 N N . HIS A 1 118 ? 43.560 11.858 -34.229 1.00 77.88 118 HIS A N 1
ATOM 942 C CA . HIS A 1 118 ? 43.679 13.111 -33.497 1.00 77.88 118 HIS A CA 1
ATOM 943 C C . HIS A 1 118 ? 45.147 13.375 -33.174 1.00 77.88 118 HIS A C 1
ATOM 945 O O . HIS A 1 118 ? 45.803 12.569 -32.511 1.00 77.88 118 HIS A O 1
ATOM 951 N N . THR A 1 119 ? 45.668 14.510 -33.635 1.00 78.19 119 THR A N 1
ATOM 952 C CA . THR A 1 119 ? 47.016 14.957 -33.284 1.00 78.19 119 THR A CA 1
ATOM 953 C 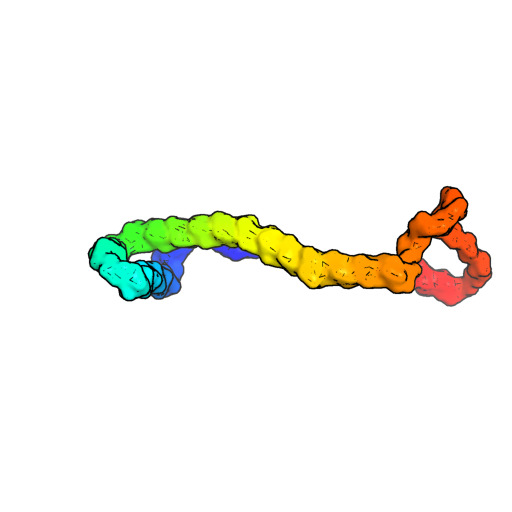C . THR A 1 119 ? 46.961 15.600 -31.906 1.00 78.19 119 THR A C 1
ATOM 955 O O . THR A 1 119 ? 46.517 16.738 -31.776 1.00 78.19 119 THR A O 1
ATOM 958 N N . PHE A 1 120 ? 47.400 14.863 -30.885 1.00 79.38 120 PHE A N 1
ATOM 959 C CA . PHE A 1 120 ? 47.399 15.324 -29.496 1.00 79.38 120 PHE A CA 1
ATOM 960 C C . PHE A 1 120 ? 48.112 16.672 -29.347 1.00 79.38 120 PHE A C 1
ATOM 962 O O . PHE A 1 120 ? 49.280 16.808 -29.731 1.00 79.38 120 PHE A O 1
ATOM 969 N N . SER A 1 121 ? 47.418 17.655 -28.774 1.00 81.50 121 SER A N 1
ATOM 970 C CA . SER A 1 121 ? 47.999 18.944 -28.407 1.00 81.50 121 SER A CA 1
ATOM 971 C C . SER A 1 121 ? 48.263 19.010 -26.902 1.00 81.50 121 SER A C 1
ATOM 973 O O . SER A 1 121 ? 47.861 18.139 -26.128 1.00 81.50 121 SER A O 1
ATOM 975 N N . LYS A 1 122 ? 49.003 20.033 -26.466 1.00 81.12 122 LYS A N 1
ATOM 976 C CA . LYS A 1 122 ? 49.366 20.196 -25.052 1.00 81.12 122 LYS A CA 1
ATOM 977 C C . LYS A 1 122 ? 48.122 20.374 -24.171 1.00 81.12 122 LYS A C 1
ATOM 979 O O . LYS A 1 122 ? 48.105 19.913 -23.035 1.00 81.12 122 LYS A O 1
ATOM 984 N N . GLU A 1 123 ? 47.084 20.991 -24.720 1.00 79.44 123 GLU A N 1
ATOM 985 C CA . GLU A 1 123 ? 45.814 21.256 -24.049 1.00 79.44 123 GLU A CA 1
ATOM 986 C C . GLU A 1 123 ? 45.054 19.961 -23.700 1.00 79.44 123 GLU A C 1
ATOM 988 O O . GLU A 1 123 ? 44.424 19.893 -22.645 1.00 79.44 123 GLU A O 1
ATOM 993 N N . ASP A 1 124 ? 45.187 18.900 -24.508 1.00 77.00 124 ASP A N 1
ATOM 994 C CA . ASP A 1 124 ? 44.571 17.588 -24.241 1.00 77.00 124 ASP A CA 1
ATOM 995 C C . ASP A 1 124 ? 45.220 16.860 -23.050 1.00 77.00 124 ASP A C 1
ATOM 997 O O . ASP A 1 124 ? 44.603 16.011 -22.407 1.00 77.00 124 ASP A O 1
ATOM 1001 N N . LEU A 1 125 ? 46.479 17.188 -22.741 1.00 81.00 125 LEU A N 1
ATOM 1002 C CA . LEU A 1 125 ? 47.205 16.628 -21.598 1.00 81.00 125 LEU A CA 1
ATOM 1003 C C . LEU A 1 125 ? 46.857 17.343 -20.289 1.00 81.00 125 LEU A C 1
ATOM 1005 O O . LEU A 1 125 ? 47.014 16.761 -19.215 1.00 81.00 125 LEU A O 1
ATOM 1009 N N . GLU A 1 126 ? 46.393 18.591 -20.369 1.00 82.81 126 GLU A N 1
ATOM 1010 C CA . GLU A 1 126 ? 45.966 19.365 -19.203 1.00 82.81 126 GLU A CA 1
ATOM 1011 C C . GLU A 1 126 ? 44.557 18.957 -18.738 1.00 82.81 126 GLU A C 1
ATOM 1013 O O . GLU A 1 126 ? 44.289 18.994 -17.538 1.00 82.81 126 GLU A O 1
ATOM 1018 N N . ASN A 1 127 ? 43.688 18.482 -19.645 1.00 75.38 127 ASN A N 1
ATOM 1019 C CA . ASN A 1 127 ? 42.373 17.914 -19.312 1.00 75.38 127 ASN A CA 1
ATOM 1020 C C . ASN A 1 127 ? 42.101 16.604 -20.080 1.00 75.38 127 ASN A C 1
ATOM 1022 O O . ASN A 1 127 ? 41.398 16.612 -21.087 1.00 75.38 127 ASN A O 1
ATOM 1026 N N . PRO A 1 128 ? 42.614 15.462 -19.590 1.00 69.44 128 PRO A N 1
ATOM 1027 C CA . PRO A 1 128 ? 42.558 14.173 -20.291 1.00 69.44 128 PRO A CA 1
ATOM 1028 C C . PRO A 1 128 ? 41.194 13.445 -20.250 1.00 69.44 128 PRO A C 1
ATOM 1030 O O . PRO A 1 128 ? 41.141 12.249 -20.540 1.00 69.44 128 PRO A O 1
ATOM 1033 N N . TRP A 1 129 ? 40.111 14.116 -19.846 1.00 66.50 129 TRP A N 1
ATOM 1034 C CA . TRP A 1 129 ? 38.801 13.528 -19.535 1.00 66.50 129 TRP A CA 1
ATOM 1035 C C . TRP A 1 129 ? 37.671 14.217 -20.298 1.00 66.50 129 TRP A C 1
ATOM 1037 O O . TRP A 1 129 ? 37.648 15.466 -20.324 1.00 66.50 129 TRP A O 1
#

Foldseek 3Di:
DPPPLDLVVLLPDPCLVVLLVVVLVVLVVVCVVVVPCVSVVVSVVSSCCVVVPVSSSSVVSVVVVVVVVVVCVVVVVVVVVCCCVVPVVVVVVVCVVVPPDVVPPVDPPPDPDDPDPDDDDPVCVVPVD

pLDDT: mean 87.44, std 9.28, range [50.91, 97.5]

Secondary structure (DSSP, 8-state):
-PPP--HHHHHH-TTHHHHHHHHHHHHHHHHHHHT-HHHHHHHHHHHHHHHH-HHHHHHHHHHHHHHHHHHHHHHHHHHHHHHIIIIIHHHHHHHHHTT--TT-TT---S-----------HHHHH---

Radius of gyration: 29.42 Å; chains: 1; bounding box: 76×30×65 Å

Sequence (129 aa):
MLPKRDLNFIKTDPETPKTQLVIVTGLLVIAAIFQDETFAYIALIIGVLSIAIKPIGDRIVWGWYKLAELLSKVMNPLILGLLYFLFITPIALLFRLFGNDPLRLKDNKGSLYEIRDHTFSKEDLENPW